Protein AF-A0A833GB58-F1 (afdb_monomer_lite)

Structure (mmCIF, 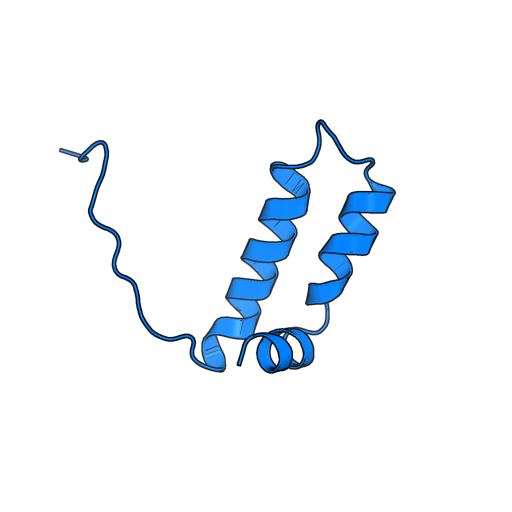N/CA/C/O backbone):
data_AF-A0A833GB58-F1
#
_entry.id   AF-A0A833GB58-F1
#
loop_
_atom_site.group_PDB
_atom_site.id
_atom_site.type_symbol
_atom_site.label_atom_id
_atom_site.label_alt_id
_atom_site.label_comp_id
_atom_site.label_asym_id
_atom_site.label_entity_id
_atom_site.label_seq_id
_atom_site.pdbx_PDB_ins_code
_atom_site.Cartn_x
_atom_site.Cartn_y
_atom_site.Cartn_z
_atom_site.occupancy
_atom_site.B_iso_or_equiv
_atom_site.auth_seq_id
_atom_site.auth_comp_id
_atom_site.auth_asym_id
_atom_site.auth_atom_id
_atom_site.pdbx_PDB_model_num
ATOM 1 N N . MET A 1 1 ? 30.190 9.422 7.615 1.00 60.25 1 MET A N 1
ATOM 2 C CA . MET A 1 1 ? 29.335 10.481 8.196 1.00 60.25 1 MET A CA 1
ATOM 3 C C . MET A 1 1 ? 27.989 10.425 7.488 1.00 60.25 1 MET A C 1
ATOM 5 O O . MET A 1 1 ? 27.969 10.616 6.277 1.00 60.25 1 MET A O 1
ATOM 9 N N . ALA A 1 2 ? 26.903 10.090 8.189 1.00 71.06 2 ALA A N 1
ATOM 10 C CA . ALA A 1 2 ? 25.555 10.144 7.616 1.00 71.06 2 ALA A CA 1
ATOM 11 C C . ALA A 1 2 ? 25.151 11.615 7.395 1.00 71.06 2 ALA A C 1
ATOM 13 O O . ALA A 1 2 ? 25.434 12.460 8.244 1.00 71.06 2 ALA A O 1
ATOM 14 N N . ARG A 1 3 ? 24.544 11.943 6.248 1.00 79.31 3 ARG A N 1
ATOM 15 C CA . ARG A 1 3 ? 23.997 13.286 5.983 1.00 79.31 3 ARG A CA 1
ATOM 16 C C . ARG A 1 3 ? 22.565 13.344 6.502 1.00 79.31 3 ARG A C 1
ATOM 18 O O . ARG A 1 3 ? 21.805 12.426 6.230 1.00 79.31 3 ARG A O 1
ATOM 25 N N . ALA A 1 4 ? 22.204 14.433 7.182 1.00 79.31 4 ALA A N 1
ATOM 26 C CA . ALA A 1 4 ? 20.866 14.615 7.750 1.00 79.31 4 ALA A CA 1
ATOM 27 C C . ALA A 1 4 ? 19.746 14.624 6.690 1.00 79.31 4 ALA A C 1
ATOM 29 O O . ALA A 1 4 ? 18.642 14.213 7.004 1.00 79.31 4 ALA A O 1
ATOM 30 N N . ASN A 1 5 ? 20.046 15.028 5.445 1.00 84.56 5 ASN A N 1
ATOM 31 C CA . ASN A 1 5 ? 19.111 15.036 4.312 1.00 84.56 5 ASN A CA 1
ATOM 32 C C . ASN A 1 5 ? 19.830 14.601 3.021 1.00 84.56 5 ASN A C 1
ATOM 34 O O . ASN A 1 5 ? 20.341 15.449 2.282 1.00 84.56 5 ASN A O 1
ATOM 38 N N . PRO A 1 6 ? 19.973 13.294 2.759 1.00 89.06 6 PRO A N 1
ATOM 39 C CA . PRO A 1 6 ? 20.514 12.832 1.490 1.00 89.06 6 PRO A CA 1
ATOM 40 C C . PRO A 1 6 ? 19.513 13.106 0.358 1.00 89.06 6 PRO A C 1
ATOM 42 O O . PRO A 1 6 ? 18.304 12.998 0.546 1.00 89.06 6 PRO A O 1
ATOM 45 N N . THR A 1 7 ? 20.007 13.417 -0.842 1.00 91.38 7 THR A N 1
ATOM 46 C CA . THR A 1 7 ? 19.164 13.390 -2.043 1.00 91.38 7 THR A CA 1
ATOM 47 C C . THR A 1 7 ? 18.814 11.936 -2.348 1.00 91.38 7 THR A C 1
ATOM 49 O O . THR A 1 7 ? 19.706 11.137 -2.632 1.00 91.38 7 THR A O 1
ATOM 52 N N . LEU A 1 8 ? 17.531 11.586 -2.271 1.00 92.50 8 LEU A N 1
ATOM 53 C CA . LEU A 1 8 ? 17.042 10.254 -2.619 1.00 92.50 8 LEU A CA 1
ATOM 54 C C . LEU A 1 8 ? 16.845 10.149 -4.135 1.00 92.50 8 LEU A C 1
ATOM 56 O O . LEU A 1 8 ? 16.395 11.096 -4.779 1.00 92.50 8 LEU A O 1
ATOM 60 N N . ALA A 1 9 ? 17.190 8.997 -4.706 1.00 94.62 9 ALA A N 1
ATOM 61 C CA . ALA A 1 9 ? 16.922 8.725 -6.111 1.00 94.62 9 ALA A CA 1
ATOM 62 C C . ALA A 1 9 ? 15.427 8.450 -6.318 1.00 94.62 9 ALA A C 1
ATOM 64 O O . ALA A 1 9 ? 14.813 7.723 -5.538 1.00 94.62 9 ALA A O 1
ATOM 65 N N . LEU A 1 10 ? 14.867 8.992 -7.398 1.00 95.25 10 LEU A N 1
ATOM 66 C CA . LEU A 1 10 ? 13.507 8.717 -7.854 1.00 95.25 10 LEU A CA 1
ATOM 67 C C . LEU A 1 10 ? 13.572 8.109 -9.257 1.00 95.25 10 LEU A C 1
ATOM 69 O O . LEU A 1 10 ? 14.409 8.500 -10.071 1.00 95.25 10 LEU A O 1
ATOM 73 N N . ARG A 1 11 ? 12.693 7.148 -9.538 1.00 96.00 11 ARG A N 1
ATOM 74 C CA . ARG A 1 11 ? 12.583 6.465 -10.833 1.00 96.00 11 ARG A CA 1
ATOM 75 C C . ARG A 1 11 ? 11.118 6.135 -11.137 1.00 96.00 11 ARG A C 1
ATOM 77 O O . ARG A 1 11 ? 10.326 6.090 -10.196 1.00 96.00 11 ARG A O 1
ATOM 84 N N . PRO A 1 12 ? 10.755 5.867 -12.404 1.00 95.56 12 PRO A N 1
ATOM 85 C CA . PRO A 1 12 ? 9.436 5.340 -12.736 1.00 95.56 12 PRO A CA 1
ATOM 86 C C . PRO A 1 12 ? 9.130 4.028 -12.001 1.00 95.56 12 PRO A C 1
ATOM 88 O O . PRO A 1 12 ? 10.033 3.219 -11.745 1.00 95.56 12 PRO A O 1
ATOM 91 N N . LEU A 1 13 ? 7.848 3.832 -11.695 1.00 93.44 13 LEU A N 1
ATOM 92 C CA . LEU A 1 13 ? 7.309 2.578 -11.180 1.00 93.44 13 LEU A CA 1
ATOM 93 C C . LEU A 1 13 ? 7.393 1.499 -12.264 1.00 93.44 13 LEU A C 1
ATOM 95 O O . LEU A 1 13 ? 7.061 1.745 -13.424 1.00 93.44 13 LEU A O 1
ATOM 99 N N . LEU A 1 14 ? 7.833 0.303 -11.882 1.00 94.50 14 LEU A N 1
ATOM 100 C CA . LEU A 1 14 ? 7.824 -0.892 -12.719 1.00 94.50 14 LEU A CA 1
ATOM 101 C C . LEU A 1 14 ? 6.808 -1.901 -12.163 1.00 94.50 14 LEU A C 1
ATOM 103 O O . LEU A 1 14 ? 6.614 -1.954 -10.949 1.00 94.50 14 LEU A O 1
ATOM 107 N N . PRO A 1 15 ? 6.217 -2.774 -12.999 1.00 93.81 15 PRO A N 1
ATOM 108 C CA . PRO A 1 15 ? 5.279 -3.797 -12.524 1.00 93.81 15 PRO A CA 1
ATOM 109 C C . PRO A 1 15 ? 5.841 -4.687 -11.404 1.00 93.81 15 PRO A C 1
ATOM 111 O O . PRO A 1 15 ? 5.113 -5.095 -10.505 1.00 93.81 15 PRO A O 1
ATOM 114 N N . ALA A 1 16 ? 7.152 -4.947 -11.425 1.00 95.25 16 ALA A N 1
ATOM 115 C CA . ALA A 1 16 ? 7.837 -5.741 -10.407 1.00 95.25 16 ALA A CA 1
ATOM 116 C C . ALA A 1 16 ? 7.894 -5.068 -9.020 1.00 95.25 16 ALA A C 1
ATOM 118 O O . ALA A 1 16 ? 8.159 -5.749 -8.034 1.00 95.25 16 ALA A O 1
ATOM 119 N N . ASP A 1 17 ? 7.643 -3.759 -8.927 1.00 95.81 17 ASP A N 1
ATOM 120 C CA . ASP A 1 17 ? 7.670 -3.023 -7.659 1.00 95.81 17 ASP A CA 1
ATOM 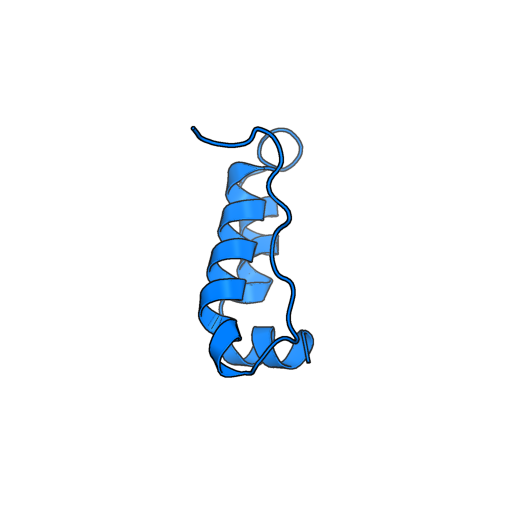121 C C . ASP A 1 17 ? 6.379 -3.197 -6.846 1.00 95.81 17 ASP A C 1
ATOM 123 O O . ASP A 1 17 ? 6.365 -2.914 -5.648 1.00 95.81 17 ASP A O 1
ATOM 127 N N . ALA A 1 18 ? 5.291 -3.653 -7.480 1.00 95.62 18 ALA A N 1
ATOM 128 C CA . ALA A 1 18 ? 3.958 -3.661 -6.884 1.00 95.62 18 ALA A CA 1
ATOM 129 C C . ALA A 1 18 ? 3.865 -4.390 -5.525 1.00 95.62 18 ALA A C 1
ATOM 131 O O . ALA A 1 18 ? 3.261 -3.814 -4.619 1.00 95.62 18 ALA A O 1
ATOM 132 N N . PRO A 1 19 ? 4.483 -5.574 -5.309 1.00 96.56 19 PRO A N 1
ATOM 133 C CA . PRO A 1 19 ? 4.418 -6.248 -4.009 1.00 96.56 19 PRO A CA 1
ATOM 134 C C . PRO A 1 19 ? 5.052 -5.429 -2.878 1.00 96.56 19 PRO A C 1
ATOM 136 O O . PRO A 1 19 ? 4.444 -5.254 -1.826 1.00 96.56 19 PRO A O 1
ATOM 139 N N . LEU A 1 20 ? 6.236 -4.857 -3.116 1.00 97.12 20 LEU A N 1
ATOM 140 C CA . LEU A 1 20 ? 6.931 -4.055 -2.108 1.00 97.12 20 LEU A CA 1
ATOM 141 C C . LEU A 1 20 ? 6.194 -2.738 -1.830 1.00 97.12 20 LEU A C 1
ATOM 143 O O . LEU A 1 20 ? 6.100 -2.301 -0.686 1.00 97.12 20 LEU A O 1
ATOM 147 N N . LEU A 1 21 ? 5.645 -2.101 -2.866 1.00 96.94 21 LEU A N 1
ATOM 148 C CA . LEU A 1 21 ? 4.849 -0.885 -2.698 1.00 96.94 21 LEU A CA 1
ATOM 149 C C . LEU A 1 21 ? 3.554 -1.148 -1.916 1.00 96.94 21 LEU A C 1
ATOM 151 O O . LEU A 1 21 ? 3.157 -0.294 -1.126 1.00 96.94 21 LEU A O 1
ATOM 155 N N . ALA A 1 22 ? 2.926 -2.315 -2.089 1.00 97.81 22 ALA A N 1
ATOM 156 C CA . ALA A 1 22 ? 1.765 -2.727 -1.301 1.00 97.81 22 ALA A CA 1
ATOM 157 C C . ALA A 1 22 ? 2.117 -2.900 0.188 1.00 97.81 22 ALA A C 1
ATOM 159 O O . ALA A 1 22 ? 1.375 -2.439 1.054 1.00 97.81 22 ALA A O 1
ATOM 160 N N . GLU A 1 23 ? 3.272 -3.497 0.499 1.00 98.19 23 GLU A N 1
ATOM 161 C CA . GLU A 1 23 ? 3.768 -3.614 1.877 1.00 98.19 23 GLU A CA 1
ATOM 162 C C . GLU A 1 23 ? 4.034 -2.244 2.514 1.00 98.19 23 GLU A C 1
ATOM 164 O O . GLU A 1 23 ? 3.542 -1.978 3.610 1.00 98.19 23 GLU A O 1
ATOM 169 N N . ILE A 1 24 ? 4.744 -1.350 1.811 1.00 98.00 24 ILE A N 1
ATOM 170 C CA . ILE A 1 24 ? 5.015 0.016 2.293 1.00 98.00 24 ILE A CA 1
ATOM 171 C C . ILE A 1 24 ? 3.703 0.774 2.526 1.00 98.00 24 ILE A C 1
ATOM 173 O O . ILE A 1 24 ? 3.561 1.461 3.536 1.00 98.00 24 ILE A O 1
ATOM 177 N N . PHE A 1 25 ? 2.739 0.643 1.610 1.00 98.12 25 PHE A N 1
ATOM 178 C CA . PHE A 1 25 ? 1.432 1.281 1.727 1.00 98.12 25 PHE A CA 1
ATOM 179 C C . PHE A 1 25 ? 0.699 0.836 2.998 1.00 98.12 25 PHE A C 1
ATOM 181 O O . PHE A 1 25 ? 0.320 1.694 3.797 1.00 98.12 25 PHE A O 1
ATOM 188 N N . ARG A 1 26 ? 0.565 -0.478 3.229 1.00 98.25 26 ARG A N 1
ATOM 189 C CA . ARG A 1 26 ? -0.096 -1.011 4.433 1.00 98.25 26 ARG A CA 1
ATOM 190 C C . ARG A 1 26 ? 0.606 -0.570 5.715 1.00 98.25 26 ARG A C 1
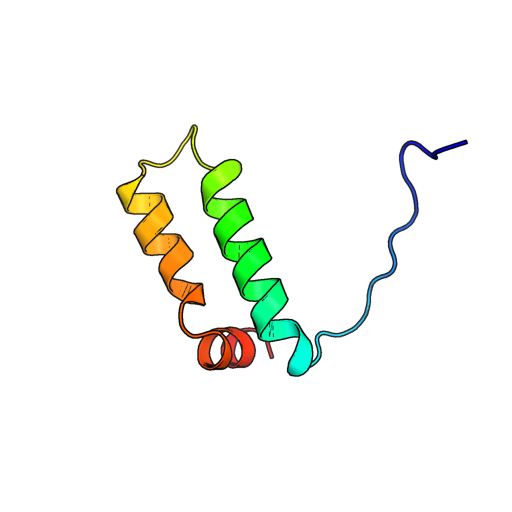ATOM 192 O O . ARG A 1 26 ? -0.042 0.011 6.578 1.00 98.25 26 ARG A O 1
ATOM 199 N N . ALA A 1 27 ? 1.929 -0.732 5.785 1.00 98.31 27 ALA A N 1
ATOM 200 C CA . ALA A 1 27 ? 2.712 -0.330 6.953 1.00 98.31 27 ALA A CA 1
ATOM 201 C C . ALA A 1 27 ? 2.579 1.173 7.253 1.00 98.31 27 ALA A C 1
ATOM 203 O O . ALA A 1 27 ? 2.479 1.574 8.408 1.00 98.31 27 ALA A O 1
ATOM 204 N N . SER A 1 28 ? 2.532 2.021 6.217 1.00 98.56 28 SER A N 1
ATOM 205 C CA . SER A 1 28 ? 2.353 3.465 6.406 1.00 98.56 28 SER A CA 1
ATOM 206 C C . SER A 1 28 ? 0.990 3.816 7.004 1.00 98.56 28 SER A C 1
ATOM 208 O O . SER A 1 28 ? 0.909 4.707 7.845 1.00 98.56 28 SER A O 1
ATOM 210 N N . ILE A 1 29 ? -0.070 3.103 6.613 1.00 98.50 29 ILE A N 1
ATOM 211 C CA . ILE A 1 29 ? -1.408 3.293 7.174 1.00 98.50 29 ILE A CA 1
ATOM 212 C C . ILE A 1 29 ? -1.430 2.806 8.620 1.00 98.50 29 ILE A C 1
ATOM 214 O O . ILE A 1 29 ? -1.871 3.540 9.500 1.00 98.50 29 ILE A O 1
ATOM 218 N N . GLU A 1 30 ? -0.932 1.600 8.879 1.00 98.00 30 GLU A N 1
ATOM 219 C CA . GLU A 1 30 ? -0.927 1.012 10.218 1.00 98.00 30 GLU A CA 1
ATOM 220 C C . GLU A 1 30 ? -0.161 1.892 11.213 1.00 98.00 30 GLU A C 1
ATOM 222 O O . GLU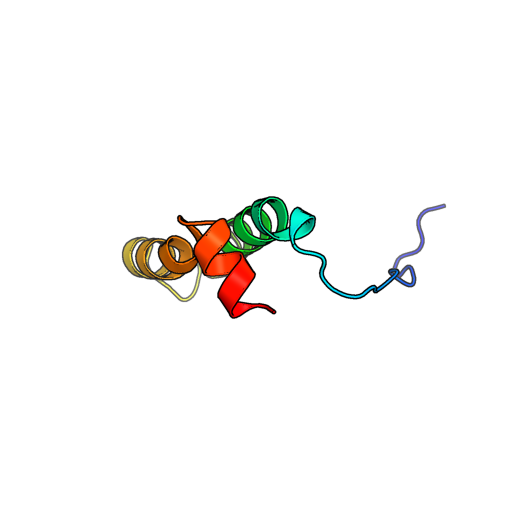 A 1 30 ? -0.716 2.271 12.243 1.00 98.00 30 GLU A O 1
ATOM 227 N N . GLU A 1 31 ? 1.060 2.304 10.884 1.00 97.62 31 GLU A N 1
ATOM 228 C CA . GLU A 1 31 ? 1.939 2.987 11.837 1.00 97.62 31 GLU A CA 1
ATOM 229 C C . GLU A 1 31 ? 1.668 4.492 11.946 1.00 97.62 31 GLU A C 1
ATOM 231 O O . GLU A 1 31 ? 1.690 5.054 13.040 1.00 97.62 31 GLU A O 1
ATOM 236 N N . LEU A 1 32 ? 1.407 5.178 10.828 1.00 98.50 32 LEU A N 1
ATOM 237 C CA . LEU A 1 32 ? 1.417 6.648 10.809 1.00 98.50 32 LEU A CA 1
ATOM 238 C C . LEU A 1 32 ? 0.045 7.279 11.044 1.00 98.50 32 LEU A C 1
ATOM 240 O O . LEU A 1 32 ? -0.040 8.496 11.173 1.00 98.50 32 LEU A O 1
ATOM 244 N N . THR A 1 33 ? -1.025 6.481 11.074 1.00 98.38 33 THR A N 1
ATOM 245 C CA . THR A 1 33 ? -2.402 7.000 11.168 1.00 98.38 33 THR A CA 1
ATOM 246 C C . THR A 1 33 ? -3.126 6.581 12.452 1.00 98.38 33 THR A C 1
ATOM 248 O O . THR A 1 33 ? -4.315 6.849 12.617 1.00 98.38 33 THR A O 1
ATOM 251 N N . ALA A 1 34 ? -2.410 5.944 13.386 1.00 98.06 34 ALA A N 1
ATOM 252 C CA . ALA A 1 34 ? -2.963 5.392 14.623 1.00 98.06 34 ALA A CA 1
ATOM 253 C C . ALA A 1 34 ? -3.616 6.432 15.552 1.00 98.06 34 ALA A C 1
ATOM 255 O O . ALA A 1 34 ? -4.498 6.080 16.332 1.00 98.06 34 ALA A O 1
ATOM 256 N N . GLU A 1 35 ? -3.181 7.693 15.488 1.00 98.19 35 GLU A N 1
ATOM 257 C CA . GLU A 1 35 ? -3.696 8.772 16.343 1.00 98.19 35 GLU A CA 1
ATOM 258 C C . GLU A 1 35 ? -5.069 9.295 15.884 1.00 98.19 35 GLU A C 1
ATOM 260 O O . GLU A 1 35 ? -5.859 9.747 16.713 1.00 98.19 35 GLU A O 1
ATOM 265 N N . ASP A 1 36 ? -5.378 9.187 14.588 1.00 98.56 36 ASP A N 1
ATOM 266 C CA . ASP A 1 36 ? -6.571 9.788 13.975 1.00 98.56 36 ASP A CA 1
ATOM 267 C C . ASP A 1 36 ? -7.630 8.755 13.556 1.00 98.56 36 ASP A C 1
ATOM 269 O O . ASP A 1 36 ? -8.812 9.085 13.427 1.00 98.56 36 ASP A O 1
ATOM 273 N N . TYR A 1 37 ? -7.221 7.503 13.329 1.00 98.69 37 TYR A N 1
ATOM 274 C CA . TYR A 1 37 ? -8.078 6.448 12.792 1.00 98.69 37 TYR A CA 1
ATOM 275 C C . TYR A 1 37 ? -8.098 5.225 13.704 1.00 98.69 37 TYR A C 1
ATOM 277 O O . TYR A 1 37 ? -7.068 4.723 14.158 1.00 98.69 37 TYR A O 1
ATOM 285 N N . SER A 1 38 ? -9.298 4.684 13.915 1.00 98.56 38 SER A N 1
ATOM 286 C CA . SER A 1 38 ? -9.466 3.408 14.613 1.00 98.56 38 SER A CA 1
ATOM 287 C C . SER A 1 38 ? -8.783 2.262 13.861 1.00 98.56 38 SER A C 1
ATOM 289 O O . SER A 1 38 ? -8.556 2.329 12.653 1.00 98.56 38 SER A O 1
ATOM 291 N N . GLU A 1 39 ? -8.480 1.178 14.573 1.00 98.25 39 GLU A N 1
ATOM 292 C CA . GLU A 1 39 ? -7.922 -0.051 13.993 1.00 98.25 39 GLU A CA 1
ATOM 293 C C . GLU A 1 39 ? -8.755 -0.562 12.809 1.00 98.25 39 GLU A C 1
ATOM 295 O O . GLU A 1 39 ? -8.228 -0.680 11.709 1.00 98.25 39 GLU A O 1
ATOM 300 N N . ALA A 1 40 ? -10.073 -0.697 12.978 1.00 98.50 40 ALA A N 1
ATOM 301 C CA . ALA A 1 40 ? -10.965 -1.149 11.910 1.00 98.50 40 ALA A CA 1
ATOM 302 C C . ALA A 1 40 ? -10.955 -0.232 10.669 1.00 98.50 40 ALA A C 1
ATOM 304 O O . ALA A 1 40 ? -11.092 -0.705 9.542 1.00 98.50 40 ALA A O 1
ATOM 305 N N . GLN A 1 41 ? -10.794 1.086 10.848 1.00 98.69 41 GLN A N 1
ATOM 306 C CA . GLN A 1 41 ? -10.670 2.015 9.718 1.00 98.69 41 GLN A CA 1
ATOM 307 C C . GLN A 1 41 ? -9.339 1.835 8.982 1.00 98.69 41 GLN A C 1
ATOM 309 O O . GLN A 1 41 ? -9.319 1.861 7.751 1.00 98.69 41 GLN A O 1
ATOM 314 N N . ARG A 1 42 ? -8.241 1.641 9.723 1.00 98.69 42 ARG A N 1
ATOM 315 C CA . ARG A 1 42 ? -6.908 1.407 9.155 1.00 98.69 42 ARG A CA 1
ATOM 316 C C . ARG A 1 42 ? -6.844 0.081 8.408 1.00 98.69 42 ARG A C 1
ATOM 318 O O . ARG A 1 42 ? -6.390 0.073 7.270 1.00 98.69 42 ARG A O 1
ATOM 325 N N . GLU A 1 43 ? -7.378 -0.995 8.982 1.00 98.25 43 GLU A N 1
ATOM 326 C CA . GLU A 1 43 ? -7.480 -2.308 8.331 1.00 98.25 43 GLU A CA 1
ATOM 327 C C . GLU A 1 43 ? -8.284 -2.229 7.029 1.00 98.25 43 GLU A C 1
ATOM 329 O O . GLU A 1 43 ? -7.815 -2.655 5.973 1.00 98.25 43 GLU A O 1
ATOM 334 N N . ALA A 1 44 ? -9.473 -1.616 7.075 1.00 98.38 44 ALA A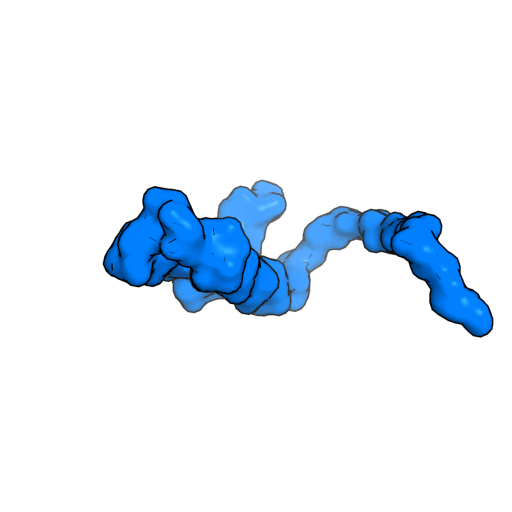 N 1
ATOM 335 C CA . ALA A 1 44 ? -10.321 -1.462 5.896 1.00 98.38 44 ALA A CA 1
ATOM 336 C C . ALA A 1 44 ? -9.643 -0.642 4.785 1.00 98.38 44 ALA A C 1
ATOM 338 O O . ALA A 1 44 ? -9.855 -0.904 3.601 1.00 98.38 44 ALA A O 1
ATOM 339 N N . TRP A 1 45 ? -8.823 0.347 5.149 1.00 98.31 45 TRP A N 1
ATOM 340 C CA . TRP A 1 45 ? -8.057 1.132 4.187 1.00 98.31 45 TRP A CA 1
ATOM 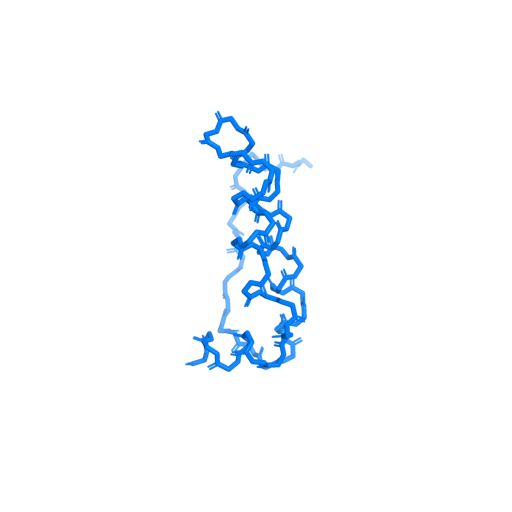341 C C . TRP A 1 45 ? -6.865 0.342 3.623 1.00 98.31 45 TRP A C 1
ATOM 343 O O . TRP A 1 45 ? -6.685 0.282 2.404 1.00 98.31 45 TRP A O 1
ATOM 353 N N . ALA A 1 46 ? -6.079 -0.302 4.486 1.00 98.12 46 ALA A N 1
ATOM 354 C CA . ALA A 1 46 ? -4.921 -1.111 4.114 1.00 98.12 46 ALA A CA 1
ATOM 355 C C . ALA A 1 46 ? -5.294 -2.274 3.173 1.00 98.12 46 ALA A C 1
ATOM 357 O O . ALA A 1 46 ? -4.533 -2.577 2.249 1.00 98.12 46 ALA A O 1
ATOM 358 N N . ALA A 1 47 ? -6.499 -2.837 3.323 1.00 97.50 47 ALA A N 1
ATOM 359 C CA . ALA A 1 47 ? -7.032 -3.911 2.482 1.00 97.50 47 ALA A CA 1
ATOM 360 C C . ALA A 1 47 ? -7.095 -3.566 0.979 1.00 97.50 47 ALA A C 1
ATOM 362 O O . ALA A 1 47 ? -7.109 -4.453 0.124 1.00 97.50 47 ALA A O 1
ATOM 363 N N . ALA A 1 48 ? -7.056 -2.277 0.610 1.00 96.12 48 ALA A N 1
ATOM 364 C CA . ALA A 1 48 ? -6.944 -1.852 -0.788 1.00 96.12 48 ALA A CA 1
ATOM 365 C C . ALA A 1 48 ? -5.663 -2.357 -1.491 1.00 96.12 48 ALA A C 1
ATOM 367 O O . ALA A 1 48 ? -5.572 -2.271 -2.717 1.00 96.12 48 ALA A O 1
ATOM 368 N N . ALA A 1 49 ? -4.679 -2.852 -0.734 1.00 97.38 49 ALA A N 1
ATOM 369 C CA . ALA A 1 49 ? -3.418 -3.393 -1.230 1.00 97.38 49 ALA A CA 1
ATOM 370 C C . ALA A 1 49 ? -3.257 -4.915 -1.009 1.00 97.38 49 ALA A C 1
ATOM 372 O O . ALA A 1 49 ? -2.154 -5.438 -1.178 1.00 97.38 49 ALA A O 1
ATOM 373 N N . ASP A 1 50 ? -4.322 -5.641 -0.646 1.00 96.25 50 ASP A N 1
ATOM 374 C CA . ASP A 1 50 ? -4.258 -7.096 -0.413 1.00 96.25 50 ASP A CA 1
ATOM 375 C C . ASP A 1 50 ? -3.981 -7.892 -1.690 1.00 96.25 50 ASP A C 1
ATOM 377 O O . ASP A 1 50 ? -3.180 -8.829 -1.685 1.00 96.25 50 ASP A O 1
ATOM 381 N N . ASP A 1 51 ? -4.581 -7.477 -2.806 1.00 95.94 51 ASP A N 1
ATOM 382 C CA . ASP A 1 51 ? -4.229 -7.973 -4.132 1.00 95.94 51 ASP A CA 1
ATOM 383 C C . ASP A 1 51 ? -3.136 -7.083 -4.732 1.00 95.94 51 ASP A C 1
ATOM 385 O O . ASP A 1 51 ? -3.409 -6.035 -5.320 1.00 95.94 51 ASP A O 1
ATOM 389 N N . ALA A 1 52 ? -1.880 -7.512 -4.598 1.00 91.75 52 ALA A N 1
ATOM 390 C CA . ALA A 1 52 ? -0.729 -6.775 -5.114 1.00 91.75 52 ALA A CA 1
ATOM 391 C C . ALA A 1 52 ? -0.776 -6.564 -6.641 1.00 91.75 52 ALA A C 1
ATOM 393 O O . ALA A 1 52 ? -0.255 -5.560 -7.132 1.00 91.75 52 ALA A O 1
ATOM 394 N N . ALA A 1 53 ? -1.400 -7.471 -7.401 1.00 91.69 53 ALA A N 1
ATOM 395 C CA . ALA A 1 53 ? -1.511 -7.336 -8.850 1.00 91.69 53 ALA A CA 1
ATOM 396 C C . ALA A 1 53 ? -2.557 -6.276 -9.224 1.00 91.69 53 ALA A C 1
ATOM 398 O O . ALA A 1 53 ? -2.268 -5.383 -10.025 1.00 91.69 53 ALA A O 1
ATOM 399 N N . ALA A 1 54 ? -3.741 -6.322 -8.605 1.00 94.12 54 ALA A N 1
ATOM 400 C CA . ALA A 1 54 ? -4.773 -5.301 -8.792 1.00 94.12 54 ALA A CA 1
ATOM 401 C C . ALA A 1 54 ? -4.324 -3.927 -8.263 1.00 94.12 54 ALA A C 1
ATOM 403 O O . ALA A 1 54 ? -4.564 -2.902 -8.906 1.00 94.12 54 ALA A O 1
ATOM 404 N N . PHE A 1 55 ? -3.614 -3.901 -7.132 1.00 95.81 55 PHE A N 1
ATOM 405 C CA . PHE A 1 55 ? -3.003 -2.699 -6.573 1.00 95.81 55 PHE A CA 1
ATOM 406 C C . PHE A 1 55 ? -1.996 -2.088 -7.550 1.00 95.81 55 PHE A C 1
ATOM 408 O O . PHE A 1 55 ? -2.103 -0.906 -7.877 1.00 95.81 55 PHE A O 1
ATOM 415 N N . GLY A 1 56 ? -1.076 -2.900 -8.083 1.00 93.31 56 GLY A N 1
ATOM 416 C CA . GLY A 1 56 ? -0.101 -2.470 -9.083 1.00 93.31 56 GLY A CA 1
ATOM 417 C C . GLY A 1 56 ? -0.749 -1.914 -10.352 1.00 93.31 56 GLY A C 1
ATOM 418 O O . GLY A 1 56 ? -0.318 -0.877 -10.848 1.00 93.31 56 GLY A O 1
ATOM 419 N N . ALA A 1 57 ? -1.826 -2.538 -10.839 1.00 92.75 57 ALA A N 1
ATOM 420 C CA . ALA A 1 57 ? -2.565 -2.062 -12.009 1.00 92.75 57 ALA A CA 1
ATOM 421 C C . ALA A 1 57 ? -3.218 -0.682 -11.801 1.00 92.75 57 ALA A C 1
ATOM 423 O O . ALA A 1 57 ? -3.365 0.067 -12.761 1.00 92.75 57 ALA A O 1
ATOM 424 N N . ARG A 1 58 ? -3.587 -0.321 -10.564 1.00 90.94 58 ARG A N 1
ATOM 425 C CA . ARG A 1 58 ? -4.146 1.003 -10.227 1.00 90.94 58 ARG A CA 1
ATOM 426 C C . ARG A 1 58 ? -3.084 2.107 -10.156 1.00 90.94 58 ARG A C 1
ATOM 428 O O . ARG A 1 58 ? -3.434 3.283 -10.223 1.00 90.94 58 ARG A O 1
ATOM 435 N N . LEU A 1 59 ? -1.818 1.740 -9.956 1.00 87.06 59 LEU A N 1
ATOM 436 C CA . LEU A 1 59 ? -0.695 2.679 -9.861 1.00 87.06 59 LEU A CA 1
ATOM 437 C C . LEU A 1 59 ? -0.054 3.009 -11.220 1.00 87.06 59 LEU A C 1
ATOM 439 O O . LEU A 1 59 ? 0.772 3.922 -11.274 1.00 87.06 59 LEU A O 1
ATOM 443 N N . ALA A 1 60 ? -0.383 2.243 -12.264 1.00 74.88 60 ALA A N 1
ATOM 444 C CA . ALA A 1 60 ? 0.191 2.341 -13.606 1.00 74.88 60 ALA A CA 1
ATOM 445 C C . ALA A 1 60 ? -0.519 3.367 -14.502 1.00 74.88 60 ALA A C 1
ATOM 447 O O . ALA A 1 60 ? -1.749 3.552 -14.353 1.00 74.88 60 ALA A O 1
#

Secondary structure (DSSP, 8-state):
---SS---------GGGHHHHHHHHHHHHHHHSTTTS-HHHHHHHHGGGSSHHHHHHHH-

Sequence (60 aa):
MARANPTLALRPLLPADAPLLAEIFRASIEELTAEDYSEAQREAWAAAADDAAAFGARLA

Foldseek 3Di:
DDDPDDDDDDDDDDLVCLVVVLVVQLVCLVPVCPVPDDPVRSVVVSVCSVPSNVSSVVVD

pLDDT: mean 94.01, std 7.3, range [60.25, 98.69]

Radius of gyration: 14.38 Å; chains: 1; bounding box: 40×23×30 Å